Protein AF-M7ZBF8-F1 (afdb_monomer_lite)

Radius of gyration: 14.77 Å; chains: 1; bounding box: 30×39×35 Å

Secondary structure (DSSP, 8-state):
--HHHHHHHHTT----TT--EEEEEEETTTEEEEEETTS-EEEESEEEE--TTTHHHHHHHHHSPPP---------------EEEE-TTT------

InterPro domains:
  IPR006076 FAD dependent oxidoreductase [PF01266] (5-73)
  IPR036188 FAD/NAD(P)-binding domain superfamily [G3DSA:3.50.50.60] (2-62)
  IPR036188 FAD/NAD(P)-binding domain superfamily [SSF51905] (3-83)
  IPR045170 MTOX family [PTHR10961] (1-76)

Sequence (96 aa):
MAMFQTLAAKMGAVVRDRTEVVDVARQEGNTIVVKTSTGDEFHGGKCIITVGAWASKLVKSVTGADLPVQPVKIAVDVVHFTVAVCDHRDCRPIGL

Organism: Triticum urartu (NCBI:txid4572)

Structure (mmCIF, N/CA/C/O backbone):
data_AF-M7ZBF8-F1
#
_entry.id   AF-M7ZBF8-F1
#
loop_
_atom_site.group_PDB
_atom_site.id
_atom_site.type_symbol
_atom_site.label_atom_id
_atom_site.label_alt_id
_atom_site.label_comp_id
_atom_site.label_asym_id
_atom_site.label_entity_id
_atom_site.label_seq_id
_atom_site.pdbx_PDB_ins_code
_atom_site.Cartn_x
_atom_site.Cartn_y
_atom_site.Cartn_z
_atom_site.occupancy
_atom_site.B_iso_or_equiv
_atom_site.auth_seq_id
_atom_site.auth_comp_id
_atom_site.auth_asym_id
_atom_site.auth_atom_id
_atom_site.pdbx_PDB_model_num
ATOM 1 N N . MET A 1 1 ? 6.086 -6.406 -17.701 1.00 51.84 1 MET A N 1
ATOM 2 C CA . MET A 1 1 ? 5.975 -6.496 -16.229 1.00 51.84 1 MET A CA 1
ATOM 3 C C . MET A 1 1 ? 4.885 -7.509 -15.923 1.00 51.84 1 MET A C 1
ATOM 5 O O . MET A 1 1 ? 3.751 -7.222 -16.254 1.00 51.84 1 MET A O 1
ATOM 9 N N . ALA A 1 2 ? 5.214 -8.718 -15.457 1.00 61.41 2 ALA A N 1
ATOM 10 C CA . ALA A 1 2 ? 4.188 -9.722 -15.116 1.00 61.41 2 ALA A CA 1
ATOM 11 C C . ALA A 1 2 ? 4.713 -10.844 -14.207 1.00 61.41 2 ALA A C 1
ATOM 13 O O . ALA A 1 2 ? 3.966 -11.350 -13.383 1.00 61.41 2 ALA A O 1
ATOM 14 N N . MET A 1 3 ? 5.999 -11.210 -14.296 1.00 79.75 3 MET A N 1
ATOM 15 C CA . MET A 1 3 ? 6.530 -12.399 -13.609 1.00 79.75 3 MET A CA 1
ATOM 16 C C . MET A 1 3 ? 6.255 -12.414 -12.094 1.00 79.75 3 MET A C 1
ATOM 18 O O . MET A 1 3 ? 5.754 -13.409 -11.574 1.00 79.75 3 MET A O 1
ATOM 22 N N . PHE A 1 4 ? 6.505 -11.301 -11.396 1.00 79.75 4 PHE A N 1
ATOM 23 C CA . PHE A 1 4 ? 6.286 -11.219 -9.947 1.00 79.75 4 PHE A CA 1
ATOM 24 C C . PHE A 1 4 ? 4.813 -11.083 -9.558 1.00 79.75 4 PHE A C 1
ATOM 26 O O . PHE A 1 4 ? 4.388 -11.715 -8.598 1.00 79.75 4 PHE A O 1
ATOM 33 N N . GLN A 1 5 ? 4.020 -10.319 -10.312 1.00 78.56 5 GLN A N 1
ATOM 34 C CA . GLN A 1 5 ? 2.582 -10.171 -10.052 1.00 78.56 5 GLN A CA 1
ATOM 35 C C . GLN A 1 5 ? 1.849 -11.501 -10.250 1.00 78.56 5 GLN A C 1
ATOM 37 O O . GLN A 1 5 ? 1.039 -11.894 -9.416 1.00 78.56 5 GLN A O 1
ATOM 42 N N . THR A 1 6 ? 2.189 -12.241 -11.311 1.00 83.69 6 THR A N 1
ATOM 43 C CA . THR A 1 6 ? 1.646 -13.579 -11.562 1.00 83.69 6 THR A CA 1
ATOM 44 C C . THR A 1 6 ? 2.046 -14.560 -10.465 1.00 83.69 6 THR A C 1
ATOM 46 O O . THR A 1 6 ? 1.211 -15.352 -10.036 1.00 83.69 6 THR A O 1
ATOM 49 N N . LEU A 1 7 ? 3.295 -14.522 -9.988 1.00 85.06 7 LEU A N 1
ATOM 50 C CA . LEU A 1 7 ? 3.715 -15.361 -8.865 1.00 85.06 7 LEU A CA 1
ATOM 51 C C . LEU A 1 7 ? 2.966 -14.990 -7.580 1.00 85.06 7 LEU A C 1
ATOM 53 O O . LEU A 1 7 ? 2.448 -15.878 -6.918 1.00 85.06 7 LEU A O 1
ATOM 57 N N . ALA A 1 8 ? 2.848 -13.702 -7.257 1.00 80.06 8 ALA A N 1
ATOM 58 C CA . ALA A 1 8 ? 2.105 -13.243 -6.087 1.00 80.06 8 ALA A CA 1
ATOM 59 C C . ALA A 1 8 ? 0.644 -13.715 -6.137 1.00 80.06 8 ALA A C 1
ATOM 61 O O . ALA A 1 8 ? 0.151 -14.272 -5.160 1.00 80.06 8 ALA A O 1
ATOM 62 N N . ALA A 1 9 ? -0.008 -13.591 -7.298 1.00 81.06 9 ALA A N 1
ATOM 63 C CA .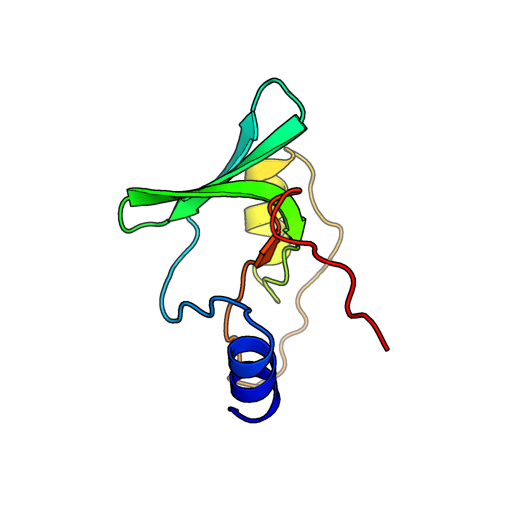 ALA A 1 9 ? -1.360 -14.098 -7.507 1.00 81.06 9 ALA A CA 1
ATOM 64 C C . ALA A 1 9 ? -1.454 -15.620 -7.319 1.00 81.06 9 ALA A C 1
ATOM 66 O O . ALA A 1 9 ? -2.366 -16.105 -6.654 1.00 81.06 9 ALA A O 1
ATOM 67 N N . LYS A 1 10 ? -0.477 -16.384 -7.831 1.00 84.56 10 LYS A N 1
ATOM 68 C CA . LYS A 1 10 ? -0.386 -17.836 -7.589 1.00 84.56 10 LYS A CA 1
ATOM 69 C C . LYS A 1 10 ? -0.205 -18.184 -6.111 1.00 84.56 10 LYS A C 1
ATOM 71 O O . LYS A 1 10 ? -0.696 -19.219 -5.680 1.00 84.56 10 LYS A O 1
ATOM 76 N N . MET A 1 11 ? 0.471 -17.329 -5.348 1.00 85.69 11 MET A N 1
ATOM 77 C CA . MET A 1 11 ? 0.663 -17.480 -3.903 1.00 85.69 11 MET A CA 1
ATOM 78 C C . MET A 1 11 ? -0.525 -16.956 -3.076 1.00 85.69 11 MET A C 1
ATOM 80 O O . MET A 1 11 ? -0.439 -16.920 -1.853 1.00 85.69 11 MET A O 1
ATOM 84 N N . GLY A 1 12 ? -1.630 -16.560 -3.719 1.00 81.50 12 GLY A N 1
ATOM 85 C CA . GLY A 1 12 ? -2.862 -16.128 -3.052 1.00 81.50 12 GLY A CA 1
ATOM 86 C C . GLY A 1 12 ? -3.001 -14.617 -2.864 1.00 81.50 12 GLY A C 1
ATOM 87 O O . GLY A 1 12 ? -3.982 -14.171 -2.275 1.00 81.50 12 GLY A O 1
ATOM 88 N N . ALA A 1 13 ? -2.071 -13.807 -3.376 1.00 81.06 13 ALA A N 1
ATOM 89 C CA . ALA A 1 13 ? -2.232 -12.359 -3.349 1.00 81.06 13 ALA A CA 1
ATOM 90 C C . ALA A 1 13 ? -3.341 -11.914 -4.315 1.00 81.06 13 ALA A C 1
ATOM 92 O O . ALA A 1 13 ? -3.385 -12.321 -5.477 1.00 81.06 13 ALA A O 1
ATOM 93 N N . VAL A 1 14 ? -4.208 -11.010 -3.867 1.00 82.62 14 VAL A N 1
ATOM 94 C CA . VAL A 1 14 ? -5.200 -10.375 -4.738 1.00 82.62 14 VAL A CA 1
ATOM 95 C C . VAL A 1 14 ? -4.569 -9.137 -5.365 1.00 82.62 14 VAL A C 1
ATOM 97 O O . VAL A 1 14 ? -4.337 -8.138 -4.688 1.00 82.62 14 VAL A O 1
ATOM 100 N N . VAL A 1 15 ? -4.283 -9.199 -6.665 1.00 80.94 15 VAL A N 1
ATOM 101 C CA . VAL A 1 15 ? -3.750 -8.063 -7.429 1.00 80.94 15 VAL A CA 1
ATOM 102 C C . VAL A 1 15 ? -4.905 -7.368 -8.147 1.00 80.94 15 VAL A C 1
ATOM 104 O O . VAL A 1 15 ? -5.663 -8.006 -8.880 1.00 80.94 15 VAL A O 1
ATOM 107 N N . ARG A 1 16 ? -5.062 -6.062 -7.917 1.00 79.38 16 ARG A N 1
ATOM 108 C CA . ARG A 1 16 ? -6.083 -5.223 -8.556 1.00 79.38 16 ARG A CA 1
ATOM 109 C C . ARG A 1 16 ? -5.409 -4.069 -9.288 1.00 79.38 16 ARG A C 1
ATOM 111 O O . ARG A 1 16 ? -4.893 -3.147 -8.665 1.00 79.38 16 ARG A O 1
ATOM 118 N N . ASP A 1 17 ? -5.441 -4.125 -10.612 1.00 81.25 17 ASP A N 1
ATOM 119 C CA . ASP A 1 17 ? -4.924 -3.052 -11.458 1.00 81.25 17 ASP A CA 1
ATOM 120 C C . ASP A 1 17 ? -5.950 -1.927 -11.608 1.00 81.25 17 ASP A C 1
ATOM 122 O O . ASP A 1 17 ? -7.154 -2.139 -11.448 1.00 81.25 17 ASP A O 1
ATOM 126 N N . ARG A 1 18 ? -5.474 -0.726 -11.968 1.00 79.00 18 ARG A N 1
ATOM 127 C CA . ARG A 1 18 ? -6.316 0.466 -12.220 1.00 79.00 18 ARG A CA 1
ATOM 128 C C . ARG A 1 18 ? -7.259 0.810 -11.060 1.00 79.00 18 ARG A C 1
ATOM 130 O O . ARG A 1 18 ? -8.311 1.402 -11.264 1.00 79.00 18 ARG A O 1
ATOM 137 N N . THR A 1 19 ? -6.870 0.426 -9.852 1.00 81.25 19 THR A N 1
ATOM 138 C CA . THR A 1 19 ? -7.625 0.668 -8.629 1.00 81.25 19 THR A CA 1
ATOM 139 C C . THR A 1 19 ? -6.936 1.796 -7.880 1.00 81.25 19 THR A C 1
ATOM 141 O O . THR A 1 19 ? -5.922 1.594 -7.215 1.00 81.25 19 THR A O 1
ATOM 144 N N . GLU A 1 20 ? -7.436 3.012 -8.068 1.00 81.56 20 GLU A N 1
ATOM 145 C CA . GLU A 1 20 ? -6.891 4.192 -7.406 1.00 81.56 20 GLU A CA 1
ATOM 146 C C . GLU A 1 20 ? -7.355 4.233 -5.951 1.00 81.56 20 GLU A C 1
ATOM 148 O O . GLU A 1 20 ? -8.550 4.163 -5.670 1.00 81.56 20 GLU A O 1
ATOM 153 N N . VAL A 1 21 ? -6.399 4.357 -5.031 1.00 81.50 21 VAL A N 1
ATOM 154 C CA . VAL A 1 21 ? -6.661 4.550 -3.603 1.00 81.50 21 VAL A CA 1
ATOM 155 C C . VAL A 1 21 ? -6.808 6.038 -3.323 1.00 81.50 21 VAL A C 1
ATOM 157 O O . VAL A 1 21 ? -5.894 6.812 -3.609 1.00 81.50 21 VAL A O 1
ATOM 160 N N . VAL A 1 22 ? -7.945 6.418 -2.746 1.00 84.44 22 VAL A N 1
ATOM 161 C CA . VAL A 1 22 ? -8.289 7.815 -2.435 1.00 84.44 22 VAL A CA 1
ATOM 162 C C . VAL A 1 22 ? -8.187 8.131 -0.948 1.00 84.44 22 VAL A C 1
ATOM 164 O O . VAL A 1 22 ? -7.990 9.289 -0.594 1.00 84.44 22 VAL A O 1
ATOM 167 N N . ASP A 1 23 ? -8.287 7.118 -0.085 1.00 83.38 23 ASP A N 1
ATOM 168 C CA . ASP A 1 23 ? -8.198 7.293 1.362 1.00 83.38 23 ASP A CA 1
ATOM 169 C C . ASP A 1 23 ? -7.578 6.064 2.039 1.00 83.38 23 ASP A C 1
ATOM 171 O O . ASP A 1 23 ? -7.796 4.924 1.619 1.00 83.38 23 ASP A O 1
ATOM 175 N N . VAL A 1 24 ? -6.802 6.301 3.095 1.00 83.38 24 VAL A N 1
ATOM 176 C CA . VAL A 1 24 ? -6.313 5.255 3.997 1.00 83.38 24 VAL A CA 1
ATOM 177 C C . VAL A 1 24 ? -6.480 5.770 5.417 1.00 83.38 24 VAL A C 1
ATOM 179 O O . VAL A 1 24 ? -5.852 6.745 5.813 1.00 83.38 24 VAL A O 1
ATOM 182 N N . ALA A 1 25 ? -7.305 5.098 6.204 1.00 84.06 25 ALA A N 1
ATOM 183 C CA . ALA A 1 25 ? -7.619 5.510 7.561 1.00 84.06 25 ALA A CA 1
ATOM 184 C C . ALA A 1 25 ? -7.370 4.366 8.538 1.00 84.06 25 ALA A C 1
ATOM 186 O O . ALA A 1 25 ? -7.557 3.192 8.221 1.00 84.06 25 ALA A O 1
ATOM 187 N N . ARG A 1 26 ? -6.962 4.705 9.760 1.00 82.00 26 ARG A N 1
ATOM 188 C CA . ARG A 1 26 ? -6.904 3.744 10.863 1.00 82.00 26 ARG A CA 1
ATOM 189 C C . ARG A 1 26 ? -8.205 3.836 11.652 1.00 82.00 26 ARG A C 1
ATOM 191 O O . ARG A 1 26 ? -8.528 4.898 12.173 1.00 82.00 26 ARG A O 1
ATOM 198 N N . GLN A 1 27 ? -8.934 2.731 11.729 1.00 80.94 27 GLN A N 1
ATOM 199 C CA . GLN A 1 27 ? -10.152 2.593 12.522 1.00 80.94 27 GLN A CA 1
ATOM 200 C C . GLN A 1 27 ? -9.842 2.120 13.951 1.00 80.94 27 GLN A C 1
ATOM 202 O O . GLN A 1 27 ? -8.748 1.618 14.246 1.00 80.94 27 GLN A O 1
ATOM 207 N N . GLU A 1 28 ? -10.825 2.267 14.844 1.00 74.31 28 GLU A N 1
ATOM 208 C CA . GLU A 1 28 ? -10.763 1.718 16.200 1.00 74.31 28 GLU A CA 1
ATOM 209 C C . GLU A 1 28 ? -10.524 0.199 16.156 1.00 74.31 28 GLU A C 1
ATOM 211 O O . GLU A 1 28 ? -11.089 -0.516 15.332 1.00 74.31 28 GLU A O 1
ATOM 216 N N . GLY A 1 29 ? -9.630 -0.304 17.013 1.00 71.12 29 GLY A N 1
ATOM 217 C CA . GLY A 1 29 ? -9.268 -1.728 17.025 1.00 71.12 29 GLY A CA 1
ATOM 218 C C . GLY A 1 29 ? -8.110 -2.122 16.098 1.00 71.12 29 GLY A C 1
ATOM 219 O O . GLY A 1 29 ? -7.989 -3.288 15.737 1.00 71.12 29 GLY A O 1
ATOM 220 N N . ASN A 1 30 ? -7.224 -1.181 15.744 1.00 76.44 30 ASN A N 1
ATOM 221 C CA . ASN A 1 30 ? -5.977 -1.446 15.005 1.00 76.44 30 ASN A CA 1
ATOM 222 C C . ASN A 1 30 ? -6.167 -1.940 13.557 1.00 76.44 30 ASN A C 1
ATOM 224 O O . ASN A 1 30 ? -5.250 -2.514 12.973 1.00 76.44 30 ASN A O 1
ATOM 228 N N . THR A 1 31 ? -7.343 -1.696 12.981 1.00 83.06 31 THR A N 1
ATOM 229 C CA . THR A 1 31 ? -7.653 -2.040 11.591 1.00 83.06 31 THR A CA 1
ATOM 230 C C . THR A 1 31 ? -7.400 -0.832 10.697 1.00 83.06 31 THR A C 1
ATOM 232 O O . THR A 1 31 ? -7.736 0.297 11.045 1.00 83.06 31 THR A O 1
ATOM 235 N N . ILE A 1 32 ? -6.780 -1.060 9.548 1.00 83.81 32 ILE A N 1
ATOM 236 C CA . ILE A 1 32 ? -6.561 -0.071 8.500 1.00 83.81 32 ILE A CA 1
ATOM 237 C C . ILE A 1 32 ? -7.612 -0.303 7.422 1.00 83.81 32 ILE A C 1
ATOM 239 O O . ILE A 1 32 ? -7.762 -1.425 6.941 1.00 83.81 32 ILE A O 1
ATOM 243 N N . VAL A 1 33 ? -8.312 0.762 7.053 1.00 86.69 33 VAL A N 1
ATOM 244 C CA . VAL A 1 33 ? -9.302 0.797 5.980 1.00 86.69 33 VAL A CA 1
ATOM 245 C C . VAL A 1 33 ? -8.707 1.576 4.816 1.00 86.69 33 VAL A C 1
ATOM 247 O O . VAL A 1 33 ? -8.245 2.701 4.9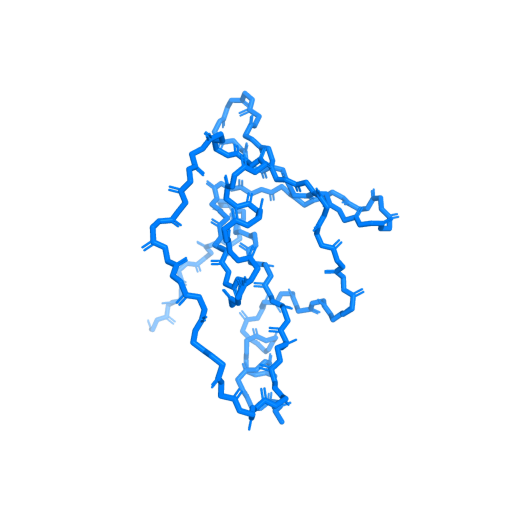87 1.00 86.69 33 VAL A O 1
ATOM 250 N N . VAL A 1 34 ? -8.709 0.972 3.635 1.00 85.38 34 VAL A N 1
ATOM 251 C CA . VAL A 1 34 ? -8.282 1.583 2.376 1.00 85.38 34 VAL A CA 1
ATOM 252 C C . VAL A 1 34 ? -9.507 1.749 1.495 1.00 85.38 34 VAL A C 1
ATOM 254 O O . VAL A 1 34 ? -10.178 0.759 1.212 1.00 85.38 34 VAL A O 1
ATOM 257 N N . LYS A 1 35 ? -9.779 2.974 1.044 1.00 86.25 35 LYS A N 1
ATOM 258 C CA . LYS A 1 35 ? -10.893 3.276 0.141 1.00 86.25 35 LYS A CA 1
ATOM 259 C C . LYS A 1 35 ? -10.392 3.584 -1.255 1.00 86.25 35 LYS A C 1
ATOM 261 O O . LYS A 1 35 ? -9.392 4.290 -1.428 1.00 86.25 35 LYS A O 1
ATOM 266 N N . THR A 1 36 ? -11.108 3.092 -2.251 1.00 85.56 36 THR A N 1
ATOM 267 C CA . THR A 1 36 ? -10.801 3.339 -3.660 1.00 85.56 36 THR A CA 1
ATOM 268 C C . THR A 1 36 ? -11.726 4.384 -4.267 1.00 85.56 36 THR A C 1
ATOM 270 O O . THR A 1 36 ? -12.801 4.671 -3.741 1.00 85.56 36 THR A O 1
ATOM 273 N N . SER A 1 37 ? -11.332 4.945 -5.411 1.00 83.56 37 SER A N 1
ATOM 274 C CA . SER A 1 37 ? -12.176 5.882 -6.167 1.00 83.56 37 SER A CA 1
ATOM 275 C C . SER A 1 37 ? -13.471 5.247 -6.685 1.00 83.56 37 SER A C 1
ATOM 277 O O . SER A 1 37 ? -14.439 5.956 -6.947 1.00 83.56 37 SER A O 1
ATOM 279 N N . THR A 1 38 ? -13.515 3.915 -6.790 1.00 83.69 38 THR A N 1
ATOM 280 C CA . THR A 1 38 ? -14.711 3.133 -7.139 1.00 83.69 38 THR A CA 1
ATOM 281 C C . THR A 1 38 ? -15.673 2.933 -5.965 1.00 83.69 38 THR A C 1
ATOM 283 O O . THR A 1 38 ? -16.784 2.456 -6.178 1.00 83.69 38 THR A O 1
ATOM 286 N N . GLY A 1 39 ? -15.281 3.326 -4.747 1.00 85.88 39 GLY A N 1
ATOM 287 C CA . GLY A 1 39 ? -16.074 3.155 -3.529 1.00 85.88 39 GLY A CA 1
ATOM 288 C C . GLY A 1 39 ? -15.867 1.813 -2.822 1.00 85.88 39 GLY A C 1
ATOM 289 O O . GLY A 1 39 ? -16.578 1.536 -1.859 1.00 85.88 39 GLY A O 1
ATOM 290 N N . ASP A 1 40 ? -14.909 0.991 -3.265 1.00 84.06 40 ASP A N 1
ATOM 291 C CA . ASP A 1 40 ? -14.551 -0.249 -2.575 1.00 84.06 40 ASP A CA 1
ATOM 292 C C . ASP A 1 40 ? -13.749 0.057 -1.301 1.00 84.06 40 ASP A C 1
ATOM 294 O O . ASP A 1 40 ? -12.920 0.972 -1.273 1.00 84.06 40 ASP A O 1
ATOM 298 N N . GLU A 1 41 ? -13.960 -0.749 -0.258 1.00 86.81 41 GLU A N 1
ATOM 299 C CA . GLU A 1 41 ? -13.243 -0.645 1.014 1.00 86.81 41 GLU A CA 1
ATOM 300 C C . GLU A 1 41 ? -12.506 -1.953 1.334 1.00 86.81 41 GLU A C 1
ATOM 302 O O . GLU A 1 41 ? -13.079 -3.044 1.306 1.00 86.81 41 GLU A O 1
ATOM 307 N N . PHE A 1 42 ? -11.215 -1.844 1.655 1.00 85.50 42 PHE A N 1
ATOM 308 C CA . PHE A 1 42 ? -10.350 -2.968 2.021 1.00 85.50 42 PHE A CA 1
ATOM 309 C C . PHE A 1 42 ? -9.854 -2.808 3.446 1.00 85.50 42 PHE A C 1
ATOM 311 O O . PHE A 1 42 ? -9.321 -1.763 3.811 1.00 85.50 42 PHE A O 1
ATOM 318 N N . HIS A 1 43 ? -10.032 -3.847 4.255 1.00 85.75 43 HIS A N 1
ATOM 319 C CA . HIS A 1 43 ? -9.718 -3.821 5.677 1.00 85.75 43 HIS A CA 1
ATOM 320 C C . HIS A 1 43 ? -8.535 -4.752 5.947 1.00 85.75 43 HIS A C 1
ATOM 322 O O . HIS A 1 43 ? -8.483 -5.860 5.415 1.00 85.75 43 HIS A O 1
ATOM 328 N N . GLY A 1 44 ? -7.589 -4.322 6.778 1.00 81.94 44 GLY A N 1
ATOM 329 C CA . GLY A 1 44 ? -6.500 -5.193 7.206 1.00 81.94 44 GLY A CA 1
ATOM 330 C C . GLY A 1 44 ? -5.754 -4.692 8.430 1.00 81.94 44 GLY A C 1
ATOM 331 O O . GLY A 1 44 ? -5.845 -3.530 8.806 1.00 81.94 44 GLY A O 1
ATOM 332 N N . GLY A 1 45 ? -4.980 -5.569 9.066 1.00 82.62 45 GLY A N 1
ATOM 333 C CA . GLY A 1 45 ? -4.177 -5.206 10.238 1.00 82.62 45 GLY A CA 1
ATOM 334 C C . GLY A 1 45 ? -2.908 -4.426 9.883 1.00 82.62 45 GLY A C 1
ATOM 335 O O . GLY A 1 45 ? -2.340 -3.737 10.730 1.00 82.62 45 GLY A O 1
ATOM 336 N N . LYS A 1 46 ? -2.435 -4.541 8.635 1.00 80.69 46 LYS A N 1
ATOM 337 C CA . LYS A 1 46 ? -1.270 -3.816 8.112 1.00 80.69 46 LYS A CA 1
ATOM 338 C C . LYS A 1 46 ? -1.541 -3.348 6.683 1.00 80.69 46 LYS A C 1
ATOM 340 O O . LYS A 1 46 ? -2.129 -4.078 5.890 1.00 80.69 46 LYS A O 1
ATOM 345 N N . CYS A 1 47 ? -1.062 -2.152 6.352 1.00 81.56 47 CYS A N 1
ATOM 346 C CA . CYS A 1 47 ? -1.121 -1.579 5.012 1.00 81.56 47 CYS A CA 1
ATOM 347 C C . CYS A 1 47 ? 0.291 -1.165 4.600 1.00 81.56 47 CYS A C 1
ATOM 349 O O . CYS A 1 47 ? 0.954 -0.417 5.322 1.00 81.56 47 CYS A O 1
ATOM 351 N N . ILE A 1 48 ? 0.758 -1.688 3.467 1.00 81.50 48 ILE A N 1
ATOM 352 C CA . ILE A 1 48 ? 2.065 -1.359 2.899 1.00 81.50 48 ILE A CA 1
ATOM 353 C C . ILE A 1 48 ? 1.835 -0.455 1.691 1.00 81.50 48 ILE A C 1
ATOM 355 O O . ILE A 1 48 ? 1.210 -0.846 0.703 1.00 81.50 48 ILE A O 1
ATOM 359 N N . ILE A 1 49 ? 2.368 0.762 1.775 1.00 77.62 49 ILE A N 1
ATOM 360 C CA . ILE A 1 49 ? 2.239 1.786 0.741 1.00 77.62 49 ILE A CA 1
ATOM 361 C C . ILE A 1 49 ? 3.510 1.777 -0.111 1.00 77.62 49 ILE A C 1
ATOM 363 O O . ILE A 1 49 ? 4.585 2.129 0.368 1.00 77.62 49 ILE A O 1
ATOM 367 N N . THR A 1 50 ? 3.380 1.410 -1.387 1.00 80.00 50 THR A N 1
ATOM 368 C CA . THR A 1 50 ? 4.485 1.431 -2.370 1.00 80.00 50 THR A CA 1
ATOM 369 C C . THR A 1 50 ? 4.218 2.418 -3.511 1.00 80.00 50 THR A C 1
ATOM 371 O O . THR A 1 50 ? 4.488 2.163 -4.681 1.00 80.00 50 THR A O 1
ATOM 374 N N . VAL A 1 51 ? 3.645 3.580 -3.188 1.00 73.44 51 VAL A N 1
ATOM 375 C CA . VAL A 1 51 ? 3.227 4.576 -4.186 1.00 73.44 51 VAL A CA 1
ATOM 376 C C . VAL A 1 51 ? 4.388 5.505 -4.552 1.00 73.44 51 VAL A C 1
ATOM 378 O O . VAL A 1 51 ? 4.493 6.579 -3.990 1.00 73.44 51 VAL A O 1
ATOM 381 N N . GLY A 1 52 ? 5.260 5.098 -5.483 1.00 76.12 52 GLY A N 1
ATOM 382 C CA . GLY A 1 52 ? 6.519 5.769 -5.877 1.00 76.12 52 GLY A CA 1
ATOM 383 C C . GLY A 1 52 ? 6.643 7.282 -5.593 1.00 76.12 52 GLY A C 1
ATOM 384 O O . GLY A 1 52 ? 6.884 7.699 -4.464 1.00 76.12 52 GLY A O 1
ATOM 385 N N . ALA A 1 53 ? 6.515 8.137 -6.610 1.00 71.19 53 ALA A N 1
ATOM 386 C CA . ALA A 1 53 ? 6.632 9.593 -6.429 1.00 71.19 53 ALA A CA 1
ATOM 387 C C . ALA A 1 53 ? 5.408 10.237 -5.740 1.00 71.19 53 ALA A C 1
ATOM 389 O O . ALA A 1 53 ? 5.420 11.430 -5.444 1.00 71.19 53 ALA A O 1
ATOM 390 N N . TRP A 1 54 ? 4.331 9.474 -5.524 1.00 72.12 54 TRP A N 1
ATOM 391 C CA . TRP A 1 54 ? 3.084 9.952 -4.912 1.00 72.12 54 TRP A CA 1
ATOM 392 C C . TRP A 1 54 ? 3.029 9.691 -3.397 1.00 72.12 54 TRP A C 1
ATOM 394 O O . TRP A 1 54 ? 2.066 10.099 -2.746 1.00 72.12 54 TRP A O 1
ATOM 404 N N . ALA A 1 55 ? 4.068 9.065 -2.827 1.00 73.44 55 ALA A N 1
ATOM 405 C CA . ALA A 1 55 ? 4.160 8.692 -1.416 1.00 73.44 55 ALA A CA 1
ATOM 406 C C . ALA A 1 55 ? 3.903 9.874 -0.491 1.00 73.44 55 ALA A C 1
ATOM 408 O O . ALA A 1 55 ? 3.120 9.756 0.440 1.00 73.44 55 ALA A O 1
ATOM 409 N N . SER A 1 56 ? 4.486 11.034 -0.780 1.00 71.69 56 SER A N 1
ATOM 410 C CA . SER A 1 56 ? 4.329 12.235 0.041 1.00 71.69 56 SER A CA 1
ATOM 411 C C . SER A 1 56 ? 2.889 12.759 0.080 1.00 71.69 56 SER A C 1
ATOM 413 O O . SER A 1 56 ? 2.436 13.170 1.144 1.00 71.69 56 SER A O 1
ATOM 415 N N . LYS A 1 57 ? 2.128 12.686 -1.024 1.00 72.38 57 LYS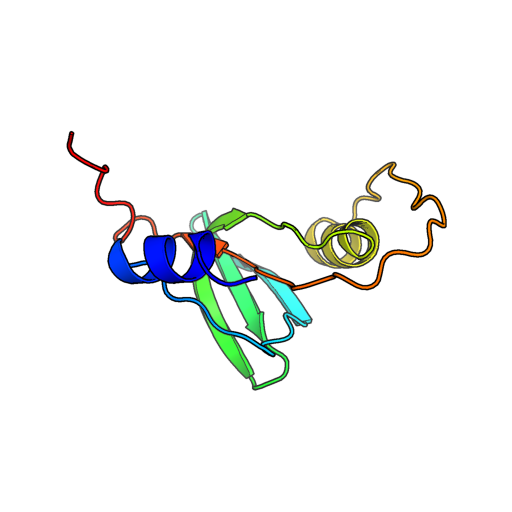 A N 1
ATOM 416 C CA . LYS A 1 57 ? 0.708 13.091 -1.035 1.00 72.38 57 LYS A CA 1
ATOM 417 C C . LYS A 1 57 ? -0.146 12.171 -0.167 1.00 72.38 57 LYS A C 1
ATOM 419 O O . LYS A 1 57 ? -0.934 12.659 0.637 1.00 72.38 57 LYS A O 1
ATOM 424 N N . LEU A 1 58 ? 0.040 10.861 -0.323 1.00 73.19 58 LEU A N 1
ATOM 425 C CA . LEU A 1 58 ? -0.758 9.864 0.385 1.00 73.19 58 LEU A CA 1
ATOM 426 C C . LEU A 1 58 ? -0.353 9.768 1.864 1.00 73.19 58 LEU A C 1
ATOM 428 O O . LEU A 1 58 ? -1.204 9.738 2.737 1.00 73.19 58 LEU A O 1
ATOM 432 N N . VAL A 1 59 ? 0.939 9.815 2.195 1.00 73.44 59 VAL A N 1
ATOM 433 C CA . VAL A 1 59 ? 1.393 9.838 3.598 1.00 73.44 59 VAL A CA 1
ATOM 434 C C . VAL A 1 59 ? 0.862 11.073 4.322 1.00 73.44 59 VAL A C 1
ATOM 436 O O . VAL A 1 59 ? 0.385 10.948 5.450 1.00 73.44 59 VAL A O 1
ATOM 439 N N . LYS A 1 60 ? 0.856 12.240 3.671 1.00 76.69 60 LYS A N 1
ATOM 440 C CA . LYS A 1 60 ? 0.323 13.468 4.263 1.00 76.69 60 LYS A CA 1
ATOM 441 C C . LYS A 1 60 ? -1.179 13.401 4.524 1.00 76.69 60 LYS A C 1
ATOM 443 O O . LYS A 1 60 ? -1.606 13.834 5.590 1.00 76.69 60 LYS A O 1
ATOM 448 N N . SER A 1 61 ? -1.971 12.849 3.601 1.00 70.12 61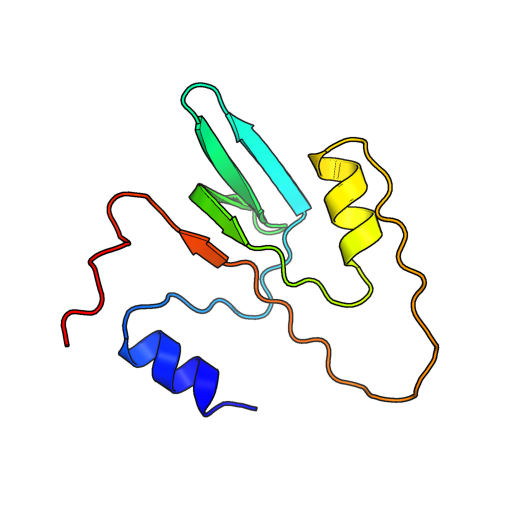 SER A N 1
ATOM 449 C CA . SER A 1 61 ? -3.418 12.703 3.812 1.00 70.12 61 SER A CA 1
ATOM 450 C C . SER A 1 61 ? -3.751 11.719 4.937 1.00 70.12 61 SER A C 1
ATOM 452 O O . SER A 1 61 ? -4.727 11.920 5.648 1.00 70.12 61 SER A O 1
ATOM 454 N N . VAL A 1 62 ? -2.917 10.693 5.131 1.00 66.69 62 VAL A N 1
ATOM 455 C CA . VAL A 1 62 ? -3.172 9.579 6.061 1.00 66.69 62 VAL A CA 1
ATOM 456 C C . VAL A 1 62 ? -2.619 9.832 7.463 1.00 66.69 62 VAL A C 1
ATOM 458 O O . VAL A 1 62 ? -3.226 9.449 8.459 1.00 66.69 62 VAL A O 1
ATOM 461 N N . THR A 1 63 ? -1.440 10.446 7.559 1.00 70.06 63 THR A N 1
ATOM 462 C CA . THR A 1 63 ? -0.708 10.612 8.828 1.00 70.06 63 THR A CA 1
ATOM 463 C C . THR A 1 63 ? -0.627 12.060 9.299 1.00 70.06 63 THR A C 1
ATOM 465 O O . THR A 1 63 ? -0.191 12.311 10.419 1.00 70.06 63 THR A O 1
ATOM 468 N N . GLY A 1 64 ? -0.988 13.024 8.444 1.00 71.12 64 GLY A N 1
ATOM 469 C CA . GLY A 1 64 ? -0.756 14.450 8.681 1.00 71.12 64 GLY A CA 1
ATOM 470 C C . GLY A 1 64 ? 0.721 14.867 8.620 1.00 71.12 64 GLY A C 1
ATOM 471 O O . GLY A 1 64 ? 1.017 16.057 8.711 1.00 71.12 64 GLY A O 1
ATOM 472 N N . ALA A 1 65 ? 1.647 13.918 8.448 1.00 74.25 65 ALA A N 1
ATOM 473 C CA . ALA A 1 65 ? 3.081 14.160 8.410 1.00 74.25 65 ALA A CA 1
ATOM 474 C C . ALA A 1 65 ? 3.600 14.262 6.970 1.00 74.25 65 ALA A C 1
ATOM 476 O O . ALA A 1 65 ? 3.130 13.574 6.063 1.00 74.25 65 ALA A O 1
ATOM 477 N N . ASP A 1 66 ? 4.599 15.118 6.768 1.00 73.69 66 ASP A N 1
ATOM 478 C CA . ASP A 1 66 ? 5.293 15.239 5.489 1.00 73.69 66 ASP A CA 1
ATOM 479 C C . ASP A 1 66 ? 6.435 14.213 5.425 1.00 73.69 66 ASP A C 1
ATOM 481 O O . ASP A 1 66 ? 7.229 14.090 6.362 1.00 73.69 66 ASP A O 1
ATOM 485 N N . LEU A 1 67 ? 6.500 13.439 4.340 1.00 73.06 67 LEU A N 1
ATOM 486 C CA . LEU A 1 67 ? 7.579 12.479 4.123 1.00 73.06 67 LEU A CA 1
ATOM 487 C C . LEU A 1 67 ? 8.764 13.221 3.479 1.00 73.06 67 LEU A C 1
ATOM 489 O O . LEU A 1 67 ? 8.578 13.751 2.383 1.00 73.06 67 LEU A O 1
ATOM 493 N N . PRO A 1 68 ? 9.974 13.230 4.077 1.00 74.81 68 PRO A N 1
ATOM 494 C CA . PRO A 1 68 ? 11.111 14.020 3.596 1.00 74.81 68 PRO A CA 1
ATOM 495 C C . PRO A 1 68 ? 11.787 13.374 2.373 1.00 74.81 68 PRO A C 1
ATOM 497 O O . PRO A 1 68 ? 12.966 13.027 2.393 1.00 74.81 68 PRO A O 1
ATOM 500 N N . VAL A 1 69 ? 11.029 13.183 1.293 1.00 75.38 69 VAL A N 1
ATOM 501 C CA . VAL A 1 69 ? 11.479 12.615 0.021 1.00 75.38 69 VAL A CA 1
ATOM 502 C C . VAL A 1 69 ? 11.233 13.616 -1.104 1.00 75.38 69 VAL A C 1
ATOM 504 O O . VAL A 1 69 ? 10.145 14.174 -1.233 1.00 75.38 69 VAL A O 1
ATOM 507 N N . GLN A 1 70 ? 12.247 13.836 -1.942 1.00 68.31 70 GLN A N 1
ATOM 508 C CA . GLN A 1 70 ? 12.138 14.676 -3.134 1.00 68.31 70 GLN A CA 1
ATOM 509 C C . GLN A 1 70 ? 12.233 13.798 -4.390 1.00 68.31 70 GLN A C 1
ATOM 511 O O . GLN A 1 70 ? 13.234 13.097 -4.560 1.00 68.31 70 GLN A O 1
ATOM 516 N N . PRO A 1 71 ? 11.220 13.801 -5.275 1.00 68.62 71 PRO A N 1
ATOM 517 C CA . PRO A 1 71 ? 11.289 13.055 -6.522 1.00 68.62 71 PRO A CA 1
ATOM 518 C C . PRO A 1 71 ? 12.326 13.687 -7.458 1.00 68.62 71 PRO A C 1
ATOM 520 O O . PRO A 1 71 ? 12.229 14.861 -7.817 1.00 68.62 71 PRO A O 1
ATOM 523 N N . VAL A 1 72 ? 13.310 12.897 -7.885 1.00 74.62 72 VAL A N 1
ATOM 524 C CA . VAL A 1 72 ? 14.284 13.302 -8.906 1.00 74.62 72 VAL A CA 1
ATOM 525 C C . VAL A 1 72 ? 13.703 12.989 -10.282 1.00 74.62 72 VAL A C 1
ATOM 527 O O . VAL A 1 72 ? 13.254 11.871 -10.534 1.00 74.62 72 VAL A O 1
ATOM 530 N N . LYS A 1 73 ? 13.689 13.981 -11.179 1.00 63.44 73 LYS A N 1
ATOM 531 C CA . LYS A 1 73 ? 13.189 13.804 -12.547 1.00 63.44 73 LYS A CA 1
ATOM 532 C C . LYS A 1 73 ? 14.178 12.963 -13.349 1.00 63.44 73 LYS A C 1
ATOM 534 O O . LYS A 1 73 ? 15.226 13.453 -13.756 1.00 63.44 73 LYS A O 1
ATOM 539 N N . ILE A 1 74 ? 13.804 11.717 -13.599 1.00 59.28 74 ILE A N 1
ATOM 540 C CA . ILE A 1 74 ? 14.424 10.837 -14.586 1.00 59.28 74 ILE A CA 1
ATOM 541 C C . ILE A 1 74 ? 13.313 10.339 -15.516 1.00 59.28 74 ILE A C 1
ATOM 543 O O . ILE A 1 74 ? 12.214 10.035 -15.056 1.00 59.28 74 ILE A O 1
ATOM 547 N N . ALA A 1 75 ? 13.554 10.318 -16.826 1.00 53.59 75 ALA A N 1
ATOM 548 C CA . ALA A 1 75 ? 12.560 9.876 -17.801 1.00 53.59 75 ALA A CA 1
ATOM 549 C C . ALA A 1 75 ? 12.456 8.342 -17.781 1.00 53.59 75 ALA A C 1
ATOM 551 O O . ALA A 1 75 ? 13.154 7.659 -18.526 1.00 53.59 75 ALA A O 1
ATOM 552 N N . VAL A 1 76 ? 11.622 7.805 -16.889 1.00 47.03 76 VAL A N 1
ATOM 553 C CA . VAL A 1 76 ? 11.212 6.396 -16.894 1.00 47.03 76 VAL A CA 1
ATOM 554 C C . VAL A 1 76 ? 9.705 6.303 -16.645 1.00 47.03 76 VAL A C 1
ATOM 556 O O . VAL A 1 76 ? 9.214 6.572 -15.551 1.00 47.03 76 VAL A O 1
ATOM 559 N N . ASP A 1 77 ? 8.958 5.919 -17.676 1.00 41.72 77 ASP A N 1
ATOM 560 C CA . ASP A 1 77 ? 7.524 5.634 -17.595 1.00 41.72 77 ASP A CA 1
ATOM 561 C C . ASP A 1 77 ? 7.292 4.222 -17.055 1.00 41.72 77 ASP A C 1
ATOM 563 O O . ASP A 1 77 ? 7.017 3.294 -17.810 1.00 41.72 77 ASP A O 1
ATOM 567 N N . VAL A 1 78 ? 7.395 4.028 -15.738 1.00 45.06 78 VAL A N 1
ATOM 568 C CA . VAL A 1 78 ? 6.718 2.901 -15.080 1.00 45.06 78 VAL A CA 1
ATOM 569 C C . VAL A 1 78 ? 6.319 3.313 -13.667 1.00 45.06 78 VAL A C 1
ATOM 571 O O . VAL A 1 78 ? 7.133 3.271 -12.749 1.00 45.06 78 VAL A O 1
ATOM 574 N N . VAL A 1 79 ? 5.049 3.662 -13.458 1.00 41.72 79 VAL A N 1
ATOM 575 C CA . VAL A 1 79 ? 4.477 3.689 -12.105 1.00 41.72 79 VAL A CA 1
ATOM 576 C C . VAL A 1 79 ? 3.223 2.836 -12.114 1.00 41.72 79 VAL A C 1
ATOM 578 O O . VAL A 1 79 ? 2.114 3.298 -12.355 1.00 41.72 79 VAL A O 1
ATOM 581 N N . HIS A 1 80 ? 3.430 1.540 -11.913 1.00 46.38 80 HIS A N 1
ATOM 582 C CA . HIS A 1 80 ? 2.346 0.643 -11.566 1.00 46.38 80 HIS A CA 1
ATOM 583 C C . HIS A 1 80 ? 2.126 0.768 -10.054 1.00 46.38 80 HIS A C 1
ATOM 585 O O . HIS A 1 80 ? 3.056 0.564 -9.275 1.00 46.38 80 HIS A O 1
ATOM 591 N N . PHE A 1 81 ? 0.925 1.165 -9.644 1.00 53.41 81 PHE A N 1
ATOM 592 C CA . PHE A 1 81 ? 0.579 1.361 -8.240 1.00 53.41 81 PHE A CA 1
ATOM 593 C C . PHE A 1 81 ? 0.080 0.046 -7.647 1.00 53.41 81 PHE A C 1
ATOM 595 O O . PHE A 1 81 ? -0.799 -0.598 -8.215 1.00 53.41 81 PHE A O 1
ATOM 602 N N . THR A 1 82 ? 0.611 -0.353 -6.493 1.00 54.66 82 THR A N 1
ATOM 603 C CA . THR A 1 82 ? 0.063 -1.478 -5.731 1.00 54.66 82 THR A CA 1
ATOM 604 C C . THR A 1 82 ? 0.018 -1.097 -4.258 1.00 54.66 82 THR A C 1
ATOM 606 O O . THR A 1 82 ? 1.047 -0.863 -3.620 1.00 54.66 82 THR A O 1
ATOM 609 N N . VAL A 1 83 ? -1.192 -1.005 -3.716 1.00 54.19 83 VAL A N 1
ATOM 610 C CA . VAL A 1 83 ? -1.416 -0.928 -2.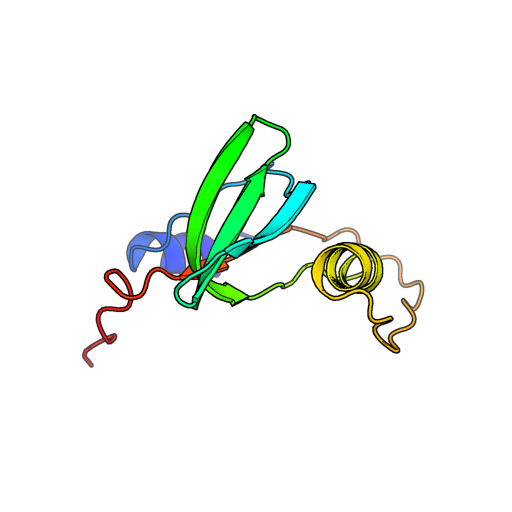273 1.00 54.19 83 VAL A CA 1
ATOM 611 C C . VAL A 1 83 ? -1.729 -2.339 -1.807 1.00 54.19 83 VAL A C 1
ATOM 613 O O . VAL A 1 83 ? -2.663 -2.964 -2.303 1.00 54.19 83 VAL A O 1
ATOM 616 N N . ALA A 1 84 ? -0.912 -2.855 -0.892 1.00 59.22 84 ALA A N 1
ATOM 617 C CA . ALA A 1 84 ? -1.125 -4.167 -0.302 1.00 59.22 84 ALA A CA 1
ATOM 618 C C . ALA A 1 84 ? -1.756 -3.989 1.081 1.00 59.22 84 ALA A C 1
ATOM 620 O O . ALA A 1 84 ? -1.136 -3.430 1.992 1.00 59.22 84 ALA A O 1
ATOM 621 N N . VAL A 1 85 ? -2.990 -4.470 1.224 1.00 56.47 85 VAL A N 1
ATOM 622 C CA . VAL A 1 85 ? -3.692 -4.562 2.506 1.00 56.47 85 VAL A CA 1
ATOM 623 C C . VAL A 1 85 ? -3.610 -6.008 2.969 1.00 56.47 85 VAL A C 1
ATOM 625 O O . VAL A 1 85 ? -4.082 -6.909 2.281 1.00 56.47 85 VAL A O 1
ATOM 628 N N . CYS A 1 86 ? -2.975 -6.237 4.116 1.00 56.47 86 CYS A N 1
ATOM 629 C CA . CYS A 1 86 ? -2.861 -7.561 4.714 1.00 56.47 86 CYS A CA 1
ATOM 630 C C . CYS A 1 86 ? -3.816 -7.655 5.906 1.00 56.47 86 CYS A C 1
ATOM 632 O O . CYS A 1 86 ? -3.603 -6.999 6.933 1.00 56.47 86 CYS A O 1
ATOM 634 N N . ASP A 1 87 ? -4.856 -8.482 5.786 1.00 50.91 87 ASP A N 1
ATOM 635 C CA . ASP A 1 87 ? -5.695 -8.859 6.922 1.00 50.91 87 ASP A CA 1
ATOM 636 C C . ASP A 1 87 ? -4.950 -9.843 7.831 1.00 50.91 87 ASP A C 1
ATOM 638 O O . ASP A 1 87 ? -4.235 -10.733 7.363 1.00 50.91 87 ASP A O 1
ATOM 642 N N . HIS A 1 88 ? -5.112 -9.698 9.149 1.00 44.81 88 HIS A N 1
ATOM 643 C CA . HIS A 1 88 ? -4.447 -10.578 10.115 1.00 44.81 88 HIS A CA 1
ATOM 644 C C . HIS A 1 88 ? -4.853 -12.054 9.911 1.00 44.81 88 HIS A C 1
ATOM 646 O O . HIS A 1 88 ? -4.072 -12.949 10.241 1.00 44.81 88 HIS A O 1
ATOM 652 N N . ARG A 1 89 ? -6.030 -12.334 9.333 1.00 47.19 89 ARG A N 1
ATOM 653 C CA . ARG A 1 89 ? -6.493 -13.706 9.072 1.00 47.19 89 ARG A CA 1
ATOM 654 C C . ARG A 1 89 ? -5.988 -14.302 7.753 1.00 47.19 89 ARG A C 1
ATOM 656 O O . ARG A 1 89 ? -6.054 -15.520 7.612 1.00 47.19 89 ARG A O 1
ATOM 663 N N . ASP A 1 90 ? -5.436 -13.494 6.844 1.00 46.06 90 ASP A N 1
ATOM 664 C CA . ASP A 1 90 ? -4.906 -13.951 5.545 1.00 46.06 90 ASP A CA 1
ATOM 665 C C . ASP A 1 90 ? -3.372 -14.032 5.479 1.00 46.06 90 ASP A C 1
ATOM 667 O O . ASP A 1 90 ? -2.819 -14.656 4.575 1.00 46.06 90 ASP A O 1
ATOM 671 N N . CYS A 1 91 ? -2.655 -13.512 6.482 1.00 41.25 91 CYS A N 1
ATOM 672 C CA . CYS A 1 91 ? -1.237 -13.821 6.686 1.00 41.25 91 CYS A CA 1
ATOM 673 C C . CYS A 1 91 ? -1.063 -15.244 7.247 1.00 41.25 91 CYS A C 1
ATOM 675 O O . CYS A 1 91 ? -0.565 -15.432 8.360 1.00 41.25 91 CYS A O 1
ATOM 677 N N . ARG A 1 92 ? -1.462 -16.272 6.489 1.00 38.78 92 ARG A N 1
ATOM 678 C CA . ARG A 1 92 ? -0.938 -17.620 6.732 1.00 38.78 92 ARG A CA 1
ATOM 679 C C . ARG A 1 92 ? 0.578 -17.548 6.498 1.00 38.78 92 ARG A C 1
ATOM 681 O O . ARG A 1 92 ? 0.988 -17.007 5.469 1.00 38.78 92 ARG A O 1
ATOM 688 N N . PRO A 1 93 ? 1.426 -18.020 7.429 1.00 34.16 93 PRO A N 1
ATOM 689 C CA . PRO A 1 93 ? 2.853 -18.071 7.172 1.00 34.16 93 PRO A CA 1
ATOM 690 C C . PRO A 1 93 ? 3.066 -18.908 5.912 1.00 34.16 93 PRO A C 1
ATOM 692 O O . PRO A 1 93 ? 2.499 -19.994 5.779 1.00 34.16 93 PRO A O 1
ATOM 695 N N . ILE A 1 94 ? 3.852 -18.368 4.984 1.00 40.53 94 ILE A N 1
ATOM 696 C CA . ILE A 1 94 ? 4.514 -19.137 3.933 1.00 40.53 94 ILE A CA 1
ATOM 697 C C . ILE A 1 94 ? 5.314 -20.235 4.637 1.00 40.53 94 ILE A C 1
ATOM 699 O O . ILE A 1 94 ? 6.429 -20.008 5.098 1.00 40.53 94 ILE A O 1
ATOM 703 N N . GLY A 1 95 ? 4.678 -21.392 4.814 1.00 34.06 95 GLY A N 1
ATOM 704 C CA . GLY A 1 95 ? 5.342 -22.615 5.216 1.00 34.06 95 GLY A CA 1
ATOM 705 C C . GLY A 1 95 ? 6.288 -22.994 4.0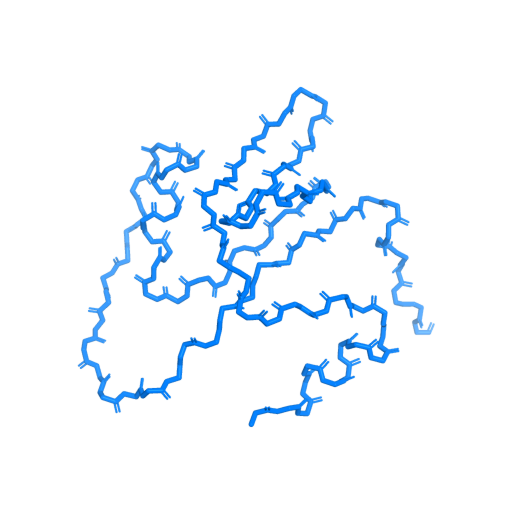91 1.00 34.06 95 GLY A C 1
ATOM 706 O O . GLY A 1 95 ? 5.831 -23.335 2.998 1.00 34.06 95 GLY A O 1
ATOM 707 N N . LEU A 1 96 ? 7.584 -22.843 4.356 1.00 34.16 96 LEU A N 1
ATOM 708 C CA . LEU A 1 96 ? 8.588 -23.703 3.746 1.00 34.16 96 LEU A CA 1
ATOM 709 C C . LEU A 1 96 ? 8.386 -25.132 4.263 1.00 34.16 96 LEU A C 1
ATOM 711 O O . LEU A 1 96 ? 8.075 -25.265 5.471 1.00 34.16 96 LEU A O 1
#

pLDDT: mean 70.75, std 15.04, range [34.06, 86.81]

Foldseek 3Di:
DPPVVVVCVVVVFDDDFPWAWDAWEQDPPQKIWTATPVGDIDIANDKDFPQPQCCQVHCCRYPVDGDPDDDDDDPDPDGGGDIGGHHPVNPPDPDD